Protein AF-S4R4G1-F1 (afdb_monomer_lite)

Foldseek 3Di:
DVLVVLLVVLLVVVLVVLVVLLVLLVLLCVLAVVLLCVLPVDDDQAPVLSVLQSVLSVVLSVVSVVDSCSPVSCVVSVVSNVVSLVSLVVCLVVNVVVLVVQCPDPSRVVSQVSSQVSSCVVCVVVVNNPRRHDNSSSCVSVVVVVCVVVSVVSD

Secondary structure (DSSP, 8-state):
-HHHHHHHHHHHHHHHHHHHHHHHHHHHIIIIIHHHHHHH----SSHHHHHHHHHHHHHHHHHHHH-S-HHHHHHHHHHHHHHHHHHHHHTHHHHHHHHHHHHH-TTTHHHHHHHHHHHHHHHHHTT-----SHHHHHTHHHHHHTHHHHHHHH-

Organism: Petromyzon marinus (NCBI:txid7757)

Sequence (155 aa):
RQQMERRLRVLEELLETERDFLCDLRVFRKRVFVPLQQVRSVTLGLPPKVNSMTKTLTMMMMPLWMVACAGSVFLGVRDEVEGVYKSYCAHHEQGLAEMEMWSHDPHSCDCLQASITALRCFHREMGKRRLVDVPSFLILPVQRVTRYPLLLTEL

InterPro domains:
  IPR000219 Dbl homology domain [PF00621] (10-155)
  IPR000219 Dbl homology domain [PS50010] (6-155)
  IPR035899 Dbl homology (DH) domain superfamily [G3DSA:1.20.900.10] (1-155)
  IPR035899 Dbl homology (DH) domain superfamily [SSF48065] (3-155)
  IPR051492 Dynamin-binding and Rho GEF [PTHR22834] (2-155)

pLDDT: mean 79.11, std 7.76, range [54.84, 87.81]

Structure (mmCIF, N/CA/C/O backbone):
data_AF-S4R4G1-F1
#
_entry.id   AF-S4R4G1-F1
#
loop_
_atom_site.group_PDB
_atom_site.id
_atom_site.type_symbol
_atom_site.label_atom_id
_atom_site.label_alt_id
_atom_site.label_comp_id
_atom_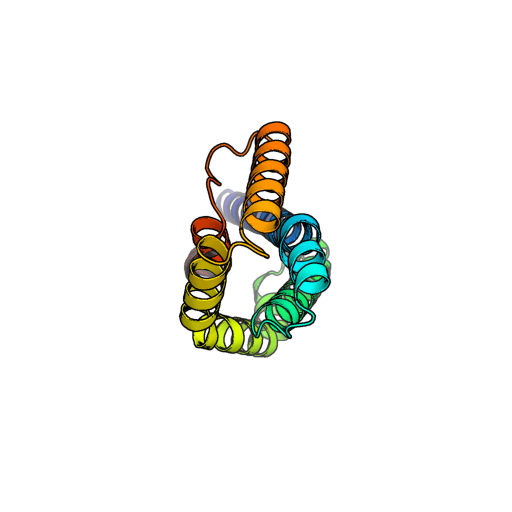site.label_asym_id
_atom_site.label_entity_id
_atom_site.label_seq_id
_atom_site.pdbx_PDB_ins_code
_atom_site.Cartn_x
_atom_site.Cartn_y
_atom_site.Cartn_z
_atom_site.occupancy
_atom_site.B_iso_or_equiv
_atom_site.auth_seq_id
_atom_site.auth_comp_id
_atom_site.auth_asym_id
_atom_site.auth_atom_id
_atom_site.pdbx_PDB_model_num
ATOM 1 N N . ARG A 1 1 ? -11.125 5.323 33.545 1.00 56.28 1 ARG A N 1
ATOM 2 C CA . ARG A 1 1 ? -10.028 6.240 33.139 1.00 56.28 1 ARG A CA 1
ATOM 3 C C . ARG A 1 1 ? -8.983 5.498 32.297 1.00 56.28 1 ARG A C 1
ATOM 5 O O . ARG A 1 1 ? -8.927 5.776 31.110 1.00 56.28 1 ARG A O 1
ATOM 12 N N . GLN A 1 2 ? -8.329 4.445 32.808 1.00 62.09 2 GLN A N 1
ATOM 13 C CA . GLN A 1 2 ? -7.355 3.628 32.043 1.00 62.09 2 GLN A CA 1
ATOM 14 C C . GLN A 1 2 ? -7.874 3.036 30.712 1.00 62.09 2 GLN A C 1
ATOM 16 O O . GLN A 1 2 ? -7.142 2.999 29.729 1.00 62.09 2 GLN A O 1
ATOM 21 N N . GLN A 1 3 ? -9.137 2.598 30.647 1.00 66.75 3 GLN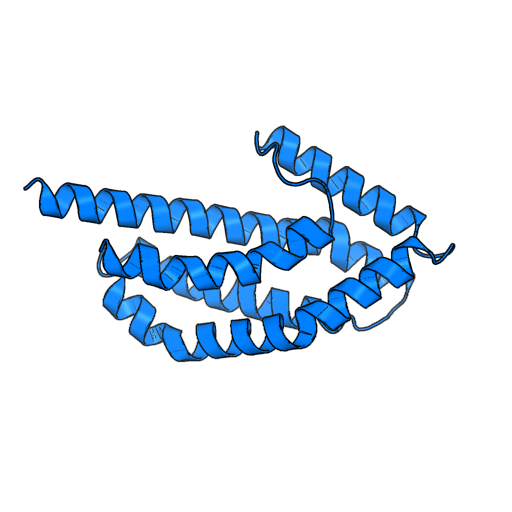 A N 1
ATOM 22 C CA . GLN A 1 3 ? -9.714 2.007 29.428 1.00 66.75 3 GLN A CA 1
ATOM 23 C C . GLN A 1 3 ? -9.919 3.041 28.304 1.00 66.75 3 GLN A C 1
ATOM 25 O O . GLN A 1 3 ? -9.757 2.722 27.134 1.00 66.75 3 GLN A O 1
ATOM 30 N N . MET A 1 4 ? -10.208 4.298 28.654 1.00 68.12 4 MET A N 1
ATOM 31 C CA . MET A 1 4 ? -10.390 5.382 27.682 1.00 68.12 4 MET A CA 1
ATOM 32 C C . MET A 1 4 ? -9.046 5.919 27.174 1.00 68.12 4 MET A C 1
ATOM 34 O O . MET A 1 4 ? -8.911 6.217 25.995 1.00 68.12 4 MET A O 1
ATOM 38 N N . GLU A 1 5 ? -8.026 5.950 28.034 1.00 73.50 5 GLU A N 1
ATOM 39 C CA . GLU A 1 5 ? -6.647 6.281 27.646 1.00 73.50 5 GLU A CA 1
ATOM 40 C C . GLU A 1 5 ? -5.995 5.206 26.766 1.00 73.50 5 GLU A C 1
ATOM 42 O O . GLU A 1 5 ? -5.122 5.524 25.963 1.00 73.50 5 GLU A O 1
ATOM 47 N N . ARG A 1 6 ? -6.377 3.929 26.920 1.00 74.56 6 ARG A N 1
ATOM 48 C CA . ARG A 1 6 ? -5.958 2.863 25.994 1.00 74.56 6 ARG A CA 1
ATOM 49 C C . ARG A 1 6 ? -6.613 3.037 24.627 1.00 74.56 6 ARG A C 1
ATOM 51 O O . ARG A 1 6 ? -5.907 3.028 23.630 1.00 74.56 6 ARG A O 1
ATOM 58 N N . ARG A 1 7 ? -7.924 3.292 24.594 1.00 75.00 7 ARG A N 1
ATOM 59 C CA . ARG A 1 7 ? -8.674 3.569 23.357 1.00 75.00 7 ARG A CA 1
ATOM 60 C C . ARG A 1 7 ? -8.109 4.746 22.569 1.00 75.00 7 ARG A C 1
ATOM 62 O O . ARG A 1 7 ? -7.965 4.646 21.358 1.00 75.00 7 ARG A O 1
ATOM 69 N N . LEU A 1 8 ? -7.762 5.838 23.255 1.00 76.38 8 LEU A N 1
ATOM 70 C CA . LEU A 1 8 ? -7.165 7.006 22.605 1.00 76.38 8 LEU A CA 1
ATOM 71 C C . LEU A 1 8 ? -5.810 6.670 21.970 1.00 76.38 8 LEU A C 1
ATOM 73 O O . LEU A 1 8 ? -5.573 7.041 20.830 1.00 76.38 8 LEU A O 1
ATOM 77 N N . ARG A 1 9 ? -4.964 5.909 22.675 1.00 79.56 9 ARG A N 1
ATOM 78 C CA . ARG A 1 9 ? -3.650 5.486 22.167 1.00 79.56 9 ARG A CA 1
ATOM 79 C C . ARG A 1 9 ? -3.752 4.572 20.949 1.00 79.56 9 ARG A C 1
ATOM 81 O O . ARG A 1 9 ? -3.024 4.775 19.987 1.00 79.56 9 ARG A O 1
ATOM 88 N N . VAL A 1 10 ? -4.674 3.608 20.966 1.00 80.56 10 VAL A N 1
ATOM 89 C CA . VAL A 1 10 ? -4.929 2.731 19.807 1.00 80.56 10 VAL A CA 1
ATOM 90 C C . VAL A 1 10 ? -5.433 3.550 18.614 1.00 80.56 10 VAL A C 1
ATOM 92 O O . VAL A 1 10 ? -5.038 3.303 17.477 1.00 80.56 10 VAL A O 1
ATOM 95 N N . LEU A 1 11 ? -6.274 4.560 18.861 1.00 78.62 11 LEU A N 1
ATOM 96 C CA . LEU A 1 11 ? -6.755 5.462 17.816 1.00 78.62 11 LEU A CA 1
ATOM 97 C C . LEU A 1 11 ? -5.630 6.332 17.233 1.00 78.62 11 LEU A C 1
ATOM 99 O O . LEU A 1 11 ? -5.549 6.481 16.015 1.00 78.62 11 LEU A O 1
ATOM 103 N N . GLU A 1 12 ? -4.766 6.889 18.082 1.00 80.75 12 GLU A N 1
ATOM 104 C CA . GLU A 1 12 ? -3.585 7.656 17.666 1.00 80.75 12 GLU A CA 1
ATOM 105 C C . GLU A 1 12 ? -2.639 6.791 16.826 1.00 80.75 12 GLU A C 1
ATOM 107 O O . GLU A 1 12 ? -2.267 7.189 15.723 1.00 80.75 12 GLU A O 1
ATOM 112 N N . GLU A 1 13 ? -2.341 5.569 17.272 1.00 84.44 13 GLU A N 1
ATOM 113 C CA . GLU A 1 13 ? -1.516 4.619 16.519 1.00 84.44 13 GLU A CA 1
ATOM 114 C C . GLU A 1 13 ? -2.158 4.246 15.172 1.00 84.44 13 GLU A C 1
ATOM 116 O O . GLU A 1 13 ? -1.487 4.194 14.136 1.00 84.44 13 GLU A O 1
ATOM 121 N N . LEU A 1 14 ? -3.476 4.025 15.139 1.00 83.44 14 LEU A N 1
ATOM 122 C CA . LEU A 1 14 ? -4.198 3.771 13.894 1.00 83.44 14 LEU A CA 1
ATOM 123 C C . LEU A 1 14 ? -4.040 4.949 12.920 1.00 83.44 14 LEU A C 1
ATOM 125 O O . LEU A 1 14 ? -3.731 4.722 11.749 1.00 83.44 14 LEU A O 1
ATOM 129 N N . LEU A 1 15 ? -4.225 6.185 13.393 1.00 81.88 15 LEU A N 1
ATOM 130 C CA . LEU A 1 15 ? -4.106 7.399 12.582 1.00 81.88 15 LEU A CA 1
ATOM 131 C C . LEU A 1 15 ? -2.679 7.609 12.067 1.00 81.88 15 LEU A C 1
ATOM 133 O O . LEU A 1 15 ? -2.492 7.882 10.879 1.00 81.88 15 LEU A O 1
ATOM 137 N N . GLU A 1 16 ? -1.675 7.462 12.928 1.00 83.50 16 GLU A N 1
ATOM 138 C CA . GLU A 1 16 ? -0.268 7.593 12.546 1.00 83.50 16 GLU A CA 1
ATOM 139 C C . GLU A 1 16 ? 0.119 6.544 11.505 1.00 83.50 16 GLU A C 1
ATOM 141 O O . GLU A 1 16 ? 0.641 6.881 10.439 1.00 83.50 16 GLU A O 1
ATOM 146 N N . THR A 1 17 ? -0.222 5.279 11.756 1.00 85.31 17 THR A N 1
ATOM 147 C CA . THR A 1 17 ? 0.104 4.188 10.832 1.00 85.31 17 THR A CA 1
ATOM 148 C C . THR A 1 17 ? -0.664 4.282 9.510 1.00 85.31 17 THR A C 1
ATOM 150 O O . THR A 1 17 ? -0.1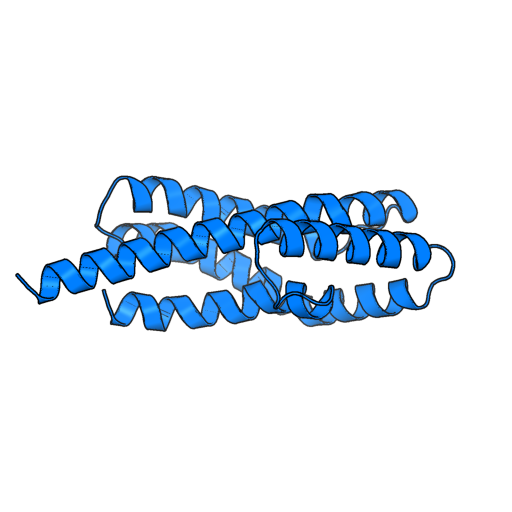46 3.860 8.476 1.00 85.31 17 THR A O 1
ATOM 153 N N . GLU A 1 18 ? -1.875 4.849 9.503 1.00 85.38 18 GLU A N 1
ATOM 154 C CA . GLU A 1 18 ? -2.645 5.100 8.277 1.00 85.38 18 GLU A CA 1
ATOM 155 C C . GLU A 1 18 ? -2.025 6.234 7.456 1.00 85.38 18 GLU A C 1
ATOM 157 O O . GLU A 1 18 ? -1.865 6.118 6.239 1.00 85.38 18 GLU A O 1
ATOM 162 N N . ARG A 1 19 ? -1.597 7.313 8.120 1.00 82.88 19 ARG A N 1
ATOM 163 C CA . ARG A 1 19 ? -0.896 8.425 7.472 1.00 82.88 19 ARG A CA 1
ATOM 164 C C . ARG A 1 19 ? 0.408 7.958 6.836 1.00 82.88 19 ARG A C 1
ATOM 166 O O . ARG A 1 19 ? 0.712 8.348 5.706 1.00 82.88 19 ARG A O 1
ATOM 173 N N . ASP A 1 20 ? 1.153 7.123 7.549 1.00 84.38 20 ASP A N 1
ATOM 174 C CA . ASP A 1 20 ? 2.373 6.511 7.043 1.00 84.38 20 ASP A CA 1
ATOM 175 C C . ASP A 1 20 ? 2.104 5.648 5.814 1.00 84.38 20 ASP A C 1
ATOM 177 O O . ASP A 1 20 ? 2.764 5.825 4.790 1.00 84.38 20 ASP A O 1
ATOM 181 N N . PHE A 1 21 ? 1.092 4.782 5.878 1.00 84.50 21 PHE A N 1
ATOM 182 C CA . PHE A 1 21 ? 0.707 3.929 4.760 1.00 84.50 21 PHE A CA 1
ATOM 183 C C . PHE A 1 21 ? 0.284 4.742 3.524 1.00 84.50 21 PHE A C 1
ATOM 185 O O . PHE A 1 21 ? 0.737 4.475 2.410 1.00 84.50 21 PHE A O 1
ATOM 192 N N . LEU A 1 22 ? -0.519 5.794 3.703 1.00 84.50 22 LEU A N 1
ATOM 193 C CA . LEU A 1 22 ? -0.906 6.702 2.621 1.00 84.50 22 LEU A CA 1
ATOM 194 C C . LEU A 1 22 ? 0.286 7.445 2.011 1.00 84.50 22 LEU A C 1
ATOM 196 O O . LEU A 1 22 ? 0.332 7.650 0.794 1.00 84.50 22 LEU A O 1
ATOM 200 N N . CYS A 1 23 ? 1.235 7.881 2.842 1.00 84.94 23 CYS A N 1
ATOM 201 C CA . CYS A 1 23 ? 2.465 8.511 2.375 1.00 84.94 23 CYS A CA 1
ATOM 202 C C . CYS A 1 23 ? 3.255 7.539 1.492 1.00 84.94 23 CYS A C 1
ATOM 204 O O . CYS A 1 23 ? 3.616 7.881 0.363 1.00 84.94 23 CYS A O 1
ATOM 206 N N . ASP A 1 24 ? 3.415 6.307 1.970 1.00 84.31 24 ASP A N 1
ATOM 207 C CA . ASP A 1 24 ? 4.116 5.235 1.278 1.00 84.31 24 ASP A CA 1
ATOM 208 C C . ASP A 1 24 ? 3.448 4.955 -0.093 1.00 84.31 24 ASP A C 1
ATOM 210 O O . ASP A 1 24 ? 4.130 4.981 -1.123 1.00 84.31 24 ASP A O 1
ATOM 214 N N . LEU A 1 25 ? 2.109 4.828 -0.164 1.00 83.88 25 LEU A N 1
ATOM 215 C CA . LEU A 1 25 ? 1.352 4.657 -1.427 1.00 83.88 25 LEU A CA 1
ATOM 216 C C . LEU A 1 25 ? 1.577 5.803 -2.422 1.00 83.88 25 LEU A C 1
ATOM 218 O O . LEU A 1 25 ? 1.778 5.581 -3.623 1.00 83.88 25 LEU A O 1
ATOM 222 N N . ARG A 1 26 ? 1.564 7.048 -1.937 1.00 84.38 26 ARG A N 1
ATOM 223 C CA . ARG A 1 26 ? 1.759 8.240 -2.778 1.00 84.38 26 ARG A CA 1
ATOM 224 C C . ARG A 1 26 ? 3.171 8.307 -3.345 1.00 84.38 26 ARG A C 1
ATOM 226 O O . ARG A 1 26 ? 3.340 8.655 -4.519 1.00 84.38 26 ARG A O 1
ATOM 233 N N . VAL A 1 27 ? 4.1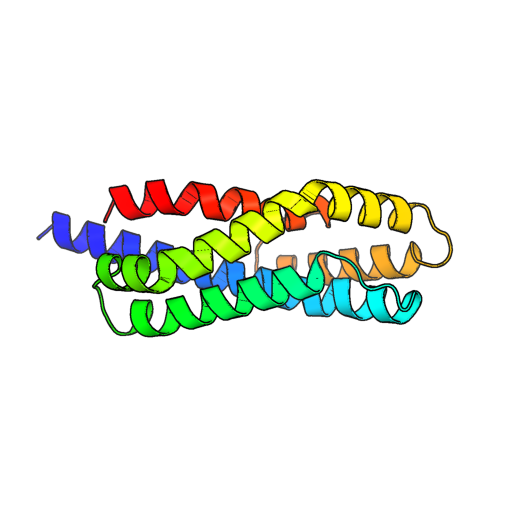71 7.994 -2.526 1.00 84.38 27 VAL A N 1
ATOM 234 C CA . VAL A 1 27 ? 5.583 8.001 -2.921 1.00 84.38 27 VAL A CA 1
ATOM 235 C C . VAL A 1 27 ? 5.840 6.912 -3.942 1.00 84.38 27 VAL A C 1
ATOM 237 O O . VAL A 1 27 ? 6.401 7.206 -4.995 1.00 84.38 27 VAL A O 1
ATOM 240 N N . PHE A 1 28 ? 5.363 5.697 -3.687 1.00 82.81 28 PHE A N 1
ATOM 241 C CA . PHE A 1 28 ? 5.500 4.584 -4.614 1.00 82.81 28 PHE A CA 1
ATOM 242 C C . PHE A 1 28 ? 4.896 4.905 -5.980 1.00 82.81 28 PHE A C 1
ATOM 244 O O . PHE A 1 28 ? 5.549 4.747 -7.010 1.00 82.81 28 PHE A O 1
ATOM 251 N N . ARG A 1 29 ? 3.701 5.502 -6.014 1.00 81.81 29 ARG A N 1
ATOM 252 C CA . ARG A 1 29 ? 3.121 5.975 -7.273 1.00 81.81 29 ARG A CA 1
ATOM 253 C C . ARG A 1 29 ? 4.002 7.001 -7.981 1.00 81.81 29 ARG A C 1
ATOM 255 O O . ARG A 1 29 ? 4.247 6.875 -9.176 1.00 81.81 29 ARG A O 1
ATOM 262 N N . LYS A 1 30 ? 4.459 8.028 -7.262 1.00 84.31 30 LYS A N 1
ATOM 263 C CA . LYS A 1 30 ? 5.227 9.136 -7.849 1.00 84.31 30 LYS A CA 1
ATOM 264 C C . LYS A 1 30 ? 6.617 8.703 -8.324 1.00 84.31 30 LYS A C 1
ATOM 266 O O . LYS A 1 30 ? 7.109 9.247 -9.305 1.00 84.31 30 LYS A O 1
ATOM 271 N N . ARG A 1 31 ? 7.259 7.784 -7.602 1.00 82.44 31 ARG A N 1
ATOM 272 C CA . ARG A 1 31 ? 8.658 7.383 -7.811 1.00 82.44 31 ARG A CA 1
ATOM 273 C C . ARG A 1 31 ? 8.813 6.106 -8.628 1.00 82.44 31 ARG A C 1
ATOM 275 O O . ARG A 1 31 ? 9.883 5.925 -9.182 1.00 82.44 31 ARG A O 1
ATOM 282 N N . VAL A 1 32 ? 7.791 5.250 -8.684 1.00 80.19 32 VAL A N 1
ATOM 283 C CA . VAL A 1 32 ? 7.842 3.948 -9.367 1.00 80.19 32 VAL A CA 1
ATOM 284 C C . VAL A 1 32 ? 6.834 3.898 -10.509 1.00 80.19 32 VAL A C 1
ATOM 286 O O . VAL A 1 32 ? 7.228 3.802 -11.665 1.00 80.19 32 VAL A O 1
ATOM 289 N N . PHE A 1 33 ? 5.536 4.049 -10.233 1.00 78.50 33 PHE A N 1
ATOM 290 C CA . PHE A 1 33 ? 4.526 3.878 -11.286 1.00 78.50 33 PHE A CA 1
ATOM 291 C C . PHE A 1 33 ? 4.564 4.946 -12.381 1.00 78.50 33 PHE A C 1
ATOM 293 O O . PHE A 1 33 ? 4.469 4.600 -13.553 1.00 78.50 33 PHE A O 1
ATOM 300 N N . VAL A 1 34 ? 4.692 6.229 -12.027 1.00 80.94 34 VAL A N 1
ATOM 301 C CA . VAL A 1 34 ? 4.689 7.316 -13.023 1.00 80.94 34 VAL A CA 1
ATOM 302 C C . VAL A 1 34 ? 5.879 7.212 -13.991 1.00 80.94 34 VAL A C 1
ATOM 304 O O . VAL A 1 34 ? 5.634 7.246 -15.196 1.00 80.94 34 VAL A O 1
ATOM 307 N N . PRO A 1 35 ? 7.134 7.033 -13.526 1.00 80.38 35 PRO A N 1
ATOM 308 C CA . PRO A 1 35 ? 8.267 6.821 -14.427 1.00 80.38 35 PRO A CA 1
ATOM 309 C C . PRO A 1 35 ? 8.094 5.592 -15.321 1.00 80.38 35 PRO A C 1
ATOM 311 O O . PRO A 1 35 ? 8.292 5.675 -16.528 1.00 80.38 35 PRO A O 1
ATOM 314 N N . LEU A 1 36 ? 7.646 4.468 -14.756 1.00 76.62 36 LEU A N 1
ATOM 315 C CA . LEU A 1 36 ? 7.486 3.236 -15.527 1.00 76.62 36 LEU A CA 1
ATOM 316 C C . LEU A 1 36 ? 6.361 3.326 -16.570 1.00 76.62 36 LEU A C 1
ATOM 318 O O . LEU A 1 36 ? 6.486 2.782 -17.666 1.00 76.62 36 LEU A O 1
ATOM 322 N N . GLN A 1 37 ? 5.286 4.061 -16.274 1.00 75.56 37 GLN A N 1
ATOM 323 C CA . GLN A 1 37 ? 4.213 4.320 -17.235 1.00 75.56 37 GLN A CA 1
ATOM 324 C C . GLN A 1 37 ? 4.713 5.123 -18.446 1.00 75.56 37 GLN A C 1
ATOM 326 O O . GLN A 1 37 ? 4.278 4.863 -19.567 1.00 75.56 37 GLN A O 1
ATOM 331 N N . GLN A 1 38 ? 5.637 6.069 -18.242 1.00 76.12 38 GLN A N 1
ATOM 332 C CA . GLN A 1 38 ? 6.214 6.880 -19.322 1.00 76.12 38 GLN A CA 1
ATOM 333 C C . GLN A 1 38 ? 7.107 6.067 -20.266 1.00 76.12 38 GLN A C 1
ATOM 335 O O . GLN A 1 38 ? 7.177 6.384 -21.448 1.00 76.12 38 GLN A O 1
ATOM 340 N N . VAL A 1 39 ? 7.763 5.016 -19.765 1.00 74.00 39 VAL A N 1
ATOM 341 C CA . VAL A 1 39 ? 8.670 4.180 -20.569 1.00 74.00 39 VAL A CA 1
ATOM 342 C C . VAL A 1 39 ? 7.915 3.261 -21.533 1.00 74.00 39 VAL A C 1
ATOM 344 O O . VAL A 1 39 ? 8.412 2.990 -22.622 1.00 74.00 39 VAL A O 1
ATOM 347 N N . ARG A 1 40 ? 6.717 2.782 -21.168 1.00 64.06 40 ARG A N 1
ATOM 348 C CA . ARG A 1 40 ? 6.008 1.758 -21.959 1.00 64.06 40 ARG A CA 1
ATOM 349 C C . ARG A 1 40 ? 4.596 2.118 -22.434 1.00 64.06 40 ARG A C 1
ATOM 351 O O . ARG A 1 40 ? 4.033 1.338 -23.190 1.00 64.06 40 ARG A O 1
ATOM 358 N N . SER A 1 41 ? 3.995 3.244 -22.030 1.00 56.59 41 SER A N 1
ATOM 359 C CA . SER A 1 41 ? 2.571 3.557 -22.307 1.00 56.59 41 SER A CA 1
ATOM 360 C C . SER A 1 41 ? 1.615 2.384 -22.007 1.00 56.59 41 SER A C 1
ATOM 362 O O . SER A 1 41 ? 0.551 2.261 -22.609 1.00 56.59 41 SER A O 1
ATOM 364 N N . VAL A 1 42 ? 1.977 1.500 -21.071 1.00 55.16 42 VAL A N 1
ATOM 365 C CA . VAL A 1 42 ? 1.145 0.361 -20.669 1.00 55.16 42 VAL A CA 1
ATOM 366 C C . VAL A 1 42 ? 0.277 0.787 -19.492 1.00 55.16 42 VAL A C 1
ATOM 368 O O . VAL A 1 42 ? 0.767 1.281 -18.473 1.00 55.16 42 VAL A O 1
ATOM 371 N N . THR A 1 43 ? -1.029 0.566 -19.615 1.00 54.84 43 THR A N 1
ATOM 372 C CA . THR A 1 43 ? -1.967 0.594 -18.493 1.00 54.84 43 THR A CA 1
ATOM 373 C C . THR A 1 43 ? -1.688 -0.595 -17.584 1.00 54.84 43 THR A C 1
ATOM 375 O O . THR A 1 43 ? -2.283 -1.657 -17.739 1.00 54.84 43 THR A O 1
ATOM 378 N N . LEU A 1 44 ? -0.776 -0.422 -16.631 1.00 60.12 44 LEU A N 1
ATOM 379 C CA . LEU A 1 44 ? -0.661 -1.328 -15.493 1.00 60.12 44 LEU A CA 1
ATOM 380 C C . LEU A 1 44 ? -2.040 -1.449 -14.814 1.00 60.12 44 LEU A C 1
ATOM 382 O O . LEU A 1 44 ? -2.698 -0.438 -14.537 1.00 60.12 44 LEU A O 1
ATOM 386 N N . GLY A 1 45 ? -2.471 -2.670 -14.496 1.00 61.56 45 GLY A N 1
ATOM 387 C CA . GLY A 1 45 ? -3.774 -2.910 -13.861 1.00 61.56 45 GLY A CA 1
ATOM 388 C C . GLY A 1 45 ? -3.872 -2.408 -12.410 1.00 61.56 45 GLY A C 1
ATOM 389 O O . GLY A 1 45 ? -4.980 -2.240 -11.890 1.00 61.56 45 GLY A O 1
ATOM 390 N N . LEU A 1 46 ? -2.728 -2.167 -11.757 1.00 66.56 46 LEU A N 1
ATOM 391 C CA . LEU A 1 46 ? -2.594 -1.745 -10.356 1.00 66.56 46 LEU A CA 1
ATOM 392 C C . LEU A 1 46 ? -2.658 -0.222 -10.081 1.00 66.56 46 LEU A C 1
ATOM 394 O O . LEU A 1 46 ? -3.333 0.151 -9.122 1.00 66.56 46 LEU A O 1
ATOM 398 N N . PRO A 1 47 ? -2.006 0.694 -10.829 1.00 64.81 47 PRO A N 1
ATOM 399 C CA . PRO A 1 47 ? -1.994 2.124 -10.508 1.00 64.81 47 PRO A CA 1
ATOM 400 C C . PRO A 1 47 ? -3.375 2.787 -10.403 1.00 64.81 47 PRO A C 1
ATOM 402 O O . PRO A 1 47 ? -3.571 3.558 -9.459 1.00 64.81 47 PRO A O 1
ATOM 405 N N . PRO A 1 48 ? -4.368 2.491 -11.268 1.00 63.94 48 PRO A N 1
ATOM 406 C CA . PRO A 1 48 ? -5.730 2.995 -11.080 1.00 63.94 48 PRO A CA 1
ATOM 407 C C . PRO A 1 48 ? -6.348 2.539 -9.748 1.00 63.94 48 PRO A C 1
ATOM 409 O O . PRO A 1 48 ? -7.019 3.318 -9.072 1.00 63.94 48 PRO A O 1
ATOM 412 N N . LYS A 1 49 ? -6.055 1.304 -9.320 1.00 74.81 49 LYS A N 1
ATOM 413 C CA . LYS A 1 49 ? -6.557 0.723 -8.065 1.00 74.81 49 LYS A CA 1
ATOM 414 C C . LYS A 1 49 ? -5.849 1.305 -6.844 1.00 74.81 49 LYS A C 1
ATOM 416 O O . LYS A 1 49 ? -6.510 1.638 -5.867 1.00 74.81 49 LYS A O 1
ATOM 421 N N . VAL A 1 50 ? -4.536 1.534 -6.922 1.00 72.38 50 VAL A N 1
ATOM 422 C CA . VAL A 1 50 ? -3.765 2.239 -5.880 1.00 72.38 50 VAL A CA 1
ATOM 423 C C . VAL A 1 50 ? -4.242 3.684 -5.724 1.00 72.38 50 VAL A C 1
ATOM 425 O O . VAL A 1 50 ? -4.332 4.183 -4.603 1.00 72.38 50 VAL A O 1
ATOM 428 N N . ASN A 1 51 ? -4.613 4.354 -6.820 1.00 73.94 51 ASN A N 1
ATOM 429 C CA . ASN A 1 51 ? -5.219 5.686 -6.768 1.00 73.94 51 ASN A CA 1
ATOM 430 C C . ASN A 1 51 ? -6.578 5.672 -6.070 1.00 73.94 51 ASN A C 1
ATOM 432 O O . ASN A 1 51 ? -6.810 6.506 -5.193 1.00 73.94 51 ASN A O 1
ATOM 436 N N . SER A 1 52 ? -7.447 4.721 -6.427 1.00 79.00 52 SER A N 1
ATOM 437 C CA . SER A 1 52 ? -8.735 4.543 -5.752 1.00 79.00 52 SER A CA 1
ATOM 438 C C . SER A 1 52 ? -8.534 4.280 -4.259 1.00 79.00 52 SER A C 1
ATOM 440 O O . SER A 1 52 ? -9.174 4.925 -3.438 1.00 79.00 52 SER A O 1
ATOM 442 N N . MET A 1 53 ? -7.570 3.427 -3.902 1.00 79.75 53 MET A N 1
ATOM 443 C CA . MET A 1 53 ? -7.255 3.076 -2.512 1.00 79.75 53 MET A CA 1
ATOM 444 C C . MET A 1 53 ? -6.772 4.279 -1.726 1.00 79.75 53 MET A C 1
ATOM 446 O O . MET A 1 53 ? -7.323 4.604 -0.681 1.00 79.75 53 MET A O 1
ATOM 450 N N . THR A 1 54 ? -5.791 4.995 -2.272 1.00 80.06 54 THR A N 1
ATOM 451 C CA . THR A 1 54 ? -5.256 6.210 -1.656 1.00 80.06 54 THR A CA 1
ATOM 452 C C . THR A 1 54 ? -6.368 7.237 -1.436 1.00 80.06 54 THR A C 1
ATOM 454 O O . THR A 1 54 ? -6.386 7.902 -0.401 1.00 80.06 54 THR A O 1
ATOM 457 N N . LYS A 1 55 ? -7.304 7.373 -2.386 1.00 82.44 55 LYS A N 1
ATOM 458 C CA . LYS A 1 55 ? -8.431 8.307 -2.290 1.00 82.44 55 LYS A CA 1
ATOM 459 C C . LYS A 1 55 ? -9.414 7.897 -1.192 1.00 82.44 55 LYS A C 1
ATOM 461 O O . LYS A 1 55 ? -9.673 8.717 -0.316 1.00 82.44 55 LYS A O 1
ATOM 466 N N . THR A 1 56 ? -9.900 6.657 -1.209 1.00 81.12 56 THR A N 1
ATOM 467 C CA . THR A 1 56 ? -10.845 6.127 -0.211 1.00 81.12 56 THR A CA 1
ATOM 468 C C . THR A 1 56 ? -10.264 6.203 1.202 1.00 81.12 56 THR A C 1
ATOM 470 O O . THR A 1 56 ? -10.899 6.736 2.107 1.00 81.12 56 THR A O 1
ATOM 473 N N . LEU A 1 57 ? -9.007 5.793 1.386 1.00 81.75 57 LEU A N 1
ATOM 474 C CA . LEU A 1 57 ? -8.329 5.868 2.683 1.00 81.75 57 LEU A CA 1
ATOM 475 C C . LEU A 1 57 ? -8.099 7.317 3.144 1.00 81.75 57 LEU A C 1
ATOM 477 O O . LEU A 1 57 ? -8.284 7.633 4.316 1.00 81.75 57 LEU A O 1
ATOM 481 N N . THR A 1 58 ? -7.779 8.243 2.230 1.00 81.81 58 THR A N 1
ATOM 482 C CA . THR A 1 58 ? -7.679 9.677 2.575 1.00 81.81 58 THR A CA 1
ATOM 483 C C . THR A 1 58 ? -9.039 10.248 3.001 1.00 81.81 58 THR A C 1
ATOM 485 O O . THR A 1 58 ? -9.102 11.039 3.941 1.00 81.81 58 THR A O 1
ATOM 488 N N . MET A 1 59 ? -10.129 9.852 2.332 1.00 80.38 59 MET A N 1
ATOM 489 C CA . MET A 1 59 ? -11.492 10.266 2.688 1.00 80.38 59 MET A CA 1
ATOM 490 C C . MET A 1 59 ? -11.913 9.737 4.057 1.00 80.38 59 MET A C 1
ATOM 492 O O . MET A 1 59 ? -12.566 10.462 4.798 1.00 80.38 59 MET A O 1
ATOM 496 N N . MET A 1 60 ? -11.483 8.528 4.418 1.00 79.19 60 MET A N 1
ATOM 497 C CA . MET A 1 60 ? -11.685 7.954 5.746 1.00 79.19 60 MET A CA 1
ATOM 498 C C . MET A 1 60 ? -10.889 8.689 6.836 1.00 79.19 60 MET A C 1
ATOM 500 O O . MET A 1 60 ? -11.412 8.892 7.929 1.00 79.19 60 MET A O 1
ATOM 504 N N . MET A 1 61 ? -9.652 9.126 6.562 1.00 77.00 61 MET A N 1
ATOM 505 C CA . MET A 1 61 ? -8.802 9.782 7.570 1.00 77.00 61 MET A CA 1
ATOM 506 C C . MET A 1 61 ? -9.367 11.107 8.102 1.00 77.00 61 MET A C 1
ATOM 508 O O . MET A 1 61 ? -9.239 11.385 9.291 1.00 77.00 61 MET A O 1
ATOM 512 N N . MET A 1 62 ? -9.991 11.925 7.248 1.00 74.50 62 MET A N 1
ATOM 513 C CA . MET A 1 62 ? -10.535 13.236 7.639 1.00 74.50 62 MET A CA 1
ATOM 514 C C . MET A 1 62 ? -11.570 13.155 8.784 1.00 74.50 62 MET A C 1
ATOM 516 O O . MET A 1 62 ? -11.381 13.819 9.804 1.00 74.50 62 MET A O 1
ATOM 520 N N . PRO A 1 63 ? -12.643 12.349 8.684 1.00 73.31 63 PRO A N 1
ATOM 521 C CA . PRO A 1 63 ? -13.596 12.176 9.776 1.00 73.31 63 PRO A CA 1
ATOM 522 C C . PRO A 1 63 ? -13.009 11.408 10.967 1.00 73.31 63 PRO A C 1
ATOM 524 O O . PRO A 1 63 ? -13.383 11.710 12.096 1.00 73.31 63 PRO A O 1
ATOM 527 N N . LEU A 1 64 ? -12.061 10.483 10.757 1.00 74.19 64 LEU A N 1
ATOM 528 C CA . LEU A 1 64 ? -11.380 9.768 11.850 1.00 74.19 64 LEU A CA 1
ATOM 529 C C . LEU A 1 64 ? -10.522 10.704 12.724 1.00 74.19 64 LEU A C 1
ATOM 531 O O . LEU A 1 64 ? -10.384 10.477 13.921 1.00 74.19 64 LEU A O 1
ATOM 535 N N . TRP A 1 65 ? -9.960 11.760 12.125 1.00 68.75 65 TRP A N 1
ATOM 536 C CA . TRP A 1 65 ? -9.214 12.812 12.823 1.00 68.75 65 TRP A CA 1
ATOM 537 C C . TRP A 1 65 ? -10.132 13.769 13.598 1.00 68.75 65 TRP A C 1
ATOM 539 O O . TRP A 1 65 ? -9.786 14.238 14.678 1.00 68.75 65 TRP A O 1
ATOM 549 N N . MET A 1 66 ? -11.307 14.073 13.039 1.00 66.62 66 MET A N 1
ATOM 550 C CA . MET A 1 66 ? -12.256 15.038 13.611 1.00 66.62 66 MET A CA 1
ATOM 551 C C . MET A 1 66 ? -13.133 14.442 14.711 1.00 66.62 66 MET A C 1
ATOM 553 O O . MET A 1 66 ? -13.548 15.147 15.630 1.00 66.62 66 MET A O 1
ATOM 557 N N . VAL A 1 67 ? -13.454 13.156 14.600 1.00 62.16 67 VAL A N 1
ATOM 558 C CA . VAL A 1 67 ? -14.386 12.472 15.486 1.00 62.16 67 VAL A CA 1
ATOM 559 C C . VAL A 1 67 ? -13.642 11.297 16.102 1.00 62.16 67 VAL A C 1
ATOM 561 O O . VAL A 1 67 ? -13.295 10.350 15.404 1.00 62.16 67 VAL A O 1
ATOM 564 N N . ALA A 1 68 ? -13.458 11.300 17.425 1.00 62.66 68 ALA A N 1
ATOM 565 C CA . ALA A 1 68 ? -12.872 10.179 18.175 1.00 62.66 68 ALA A CA 1
ATOM 566 C C . ALA A 1 68 ? -13.765 8.909 18.183 1.00 62.66 68 ALA A C 1
ATOM 568 O O . ALA A 1 68 ? -13.703 8.088 19.095 1.00 62.66 68 ALA A O 1
ATOM 569 N N . CYS A 1 69 ? -14.643 8.757 17.188 1.00 69.62 69 CYS A N 1
ATOM 570 C CA . CYS A 1 69 ? -15.608 7.683 17.033 1.00 69.62 69 CYS A CA 1
ATOM 571 C C . CYS A 1 69 ? -15.266 6.879 15.771 1.00 69.62 69 CYS A C 1
ATOM 573 O O . CYS A 1 69 ? -15.952 6.955 14.751 1.00 69.62 69 CYS A O 1
ATOM 575 N N . ALA A 1 70 ? -14.172 6.116 15.846 1.00 71.75 70 ALA A N 1
ATOM 576 C CA . ALA A 1 70 ? -13.675 5.307 14.735 1.00 71.75 70 ALA A CA 1
ATOM 577 C C . ALA A 1 70 ? -14.750 4.364 14.171 1.00 71.75 70 ALA A C 1
ATOM 579 O O . ALA A 1 70 ? -14.912 4.290 12.957 1.00 71.75 70 ALA A O 1
ATOM 580 N N . GLY A 1 71 ? -15.538 3.708 15.032 1.00 74.56 71 GLY A N 1
ATOM 581 C CA . GLY A 1 71 ? -16.555 2.737 14.609 1.00 74.56 71 GLY A CA 1
ATOM 582 C C . GLY A 1 71 ? -17.553 3.290 13.584 1.00 74.56 71 GLY A C 1
ATOM 583 O O . GLY A 1 71 ? -17.778 2.669 12.550 1.00 74.56 71 GLY A O 1
ATOM 584 N N . SER A 1 72 ? -18.090 4.489 13.817 1.00 77.88 72 SER A N 1
ATOM 585 C CA . SER A 1 72 ? -19.055 5.133 12.912 1.00 77.88 72 SER A CA 1
ATOM 586 C C . SER A 1 72 ? -18.444 5.466 11.552 1.00 77.88 72 SER A C 1
ATOM 588 O O . SER A 1 72 ? -19.091 5.303 10.520 1.00 77.88 72 SER A O 1
ATOM 590 N N . VAL A 1 73 ? -17.181 5.902 11.544 1.00 81.56 73 VAL A N 1
ATOM 591 C CA . VAL A 1 73 ? -16.462 6.215 10.306 1.00 81.56 73 VAL A CA 1
ATOM 592 C C . VAL A 1 73 ? -16.189 4.942 9.513 1.00 81.56 73 VAL A C 1
ATOM 594 O O . VAL A 1 73 ? -16.498 4.902 8.326 1.00 81.56 73 VAL A O 1
ATOM 597 N N . PHE A 1 74 ? -15.681 3.889 10.163 1.00 80.62 74 PHE A N 1
ATOM 598 C CA . PHE A 1 74 ? -15.428 2.598 9.519 1.00 80.62 74 PHE A CA 1
ATOM 599 C C . PHE A 1 74 ? -16.700 1.977 8.945 1.00 80.62 74 PHE A C 1
ATOM 601 O O . PHE A 1 74 ? -16.656 1.448 7.841 1.00 80.62 74 PHE A O 1
ATOM 608 N N . LEU A 1 75 ? -17.833 2.070 9.650 1.00 82.94 75 LEU A N 1
ATOM 609 C CA . LEU A 1 75 ? -19.121 1.607 9.131 1.00 82.94 75 LEU A CA 1
ATOM 610 C C . LEU A 1 75 ? -19.549 2.387 7.882 1.00 82.94 75 LEU A C 1
ATOM 612 O O . LEU A 1 75 ? -20.037 1.778 6.935 1.00 82.94 75 LEU A O 1
ATOM 616 N N . GLY A 1 76 ? -19.331 3.705 7.858 1.00 82.62 76 GLY A N 1
ATOM 617 C CA . GLY A 1 76 ? -19.686 4.559 6.722 1.00 82.62 76 GLY A CA 1
ATOM 618 C C . GLY A 1 76 ? -18.829 4.338 5.473 1.00 82.62 76 GLY A C 1
ATOM 619 O O . GLY A 1 76 ? -19.332 4.490 4.365 1.00 82.62 76 GLY A O 1
ATOM 620 N N . VAL A 1 77 ? -17.555 3.958 5.630 1.00 81.50 77 VAL A N 1
ATOM 621 C CA . VAL A 1 77 ? -16.632 3.724 4.498 1.00 81.50 77 VAL A CA 1
ATOM 622 C C . VAL A 1 77 ? -16.413 2.244 4.179 1.00 81.50 77 VAL A C 1
ATOM 624 O O . VAL A 1 77 ? -15.637 1.924 3.278 1.00 81.50 77 VAL A O 1
ATOM 627 N N . ARG A 1 78 ? -17.065 1.334 4.915 1.00 83.25 78 ARG A N 1
ATOM 628 C CA . ARG A 1 78 ? -16.822 -0.114 4.858 1.00 83.25 78 ARG A CA 1
ATOM 629 C C . ARG A 1 78 ? -16.861 -0.648 3.432 1.00 83.25 78 ARG A C 1
ATOM 631 O O . ARG A 1 78 ? -15.900 -1.279 3.003 1.00 83.25 78 ARG A O 1
ATOM 638 N N . ASP A 1 79 ? -17.951 -0.390 2.717 1.00 84.81 79 ASP A N 1
ATOM 639 C CA . ASP A 1 79 ? -18.180 -0.967 1.392 1.00 84.81 79 ASP A CA 1
ATOM 640 C C . ASP A 1 79 ? -17.178 -0.425 0.359 1.00 84.81 79 ASP A C 1
ATOM 642 O O . ASP A 1 79 ? -16.697 -1.169 -0.498 1.00 84.81 79 ASP A O 1
ATOM 646 N N . GLU A 1 80 ? -16.791 0.851 0.475 1.00 85.69 80 GLU A N 1
ATOM 647 C CA . GLU A 1 80 ? -15.765 1.452 -0.383 1.00 85.69 80 GLU A CA 1
ATOM 648 C C . GLU A 1 80 ? -14.384 0.847 -0.117 1.00 85.69 80 GLU A C 1
ATOM 650 O O . GLU A 1 80 ? -13.683 0.452 -1.052 1.00 85.69 80 GLU A O 1
ATOM 655 N N . VAL A 1 81 ? -13.992 0.748 1.158 1.00 83.81 81 VAL A N 1
ATOM 656 C CA . VAL A 1 81 ? -12.718 0.149 1.572 1.00 83.81 81 VAL A CA 1
ATOM 657 C C . VAL A 1 81 ? -12.667 -1.311 1.121 1.00 83.81 81 VAL A C 1
ATOM 659 O O . VAL A 1 81 ? -11.716 -1.720 0.453 1.00 83.81 81 VAL A O 1
ATOM 662 N N . GLU A 1 82 ? -13.715 -2.085 1.400 1.00 86.31 82 GLU A N 1
ATOM 663 C CA . GLU A 1 82 ? -13.832 -3.485 0.996 1.00 86.31 82 GLU A CA 1
ATOM 664 C C . GLU A 1 82 ? -13.730 -3.646 -0.527 1.00 86.31 82 GLU A C 1
ATOM 666 O O . GLU A 1 82 ? -12.954 -4.475 -1.007 1.00 86.31 82 GLU A O 1
ATOM 671 N N . GLY A 1 83 ? -14.452 -2.829 -1.299 1.00 86.62 83 GLY A N 1
ATOM 672 C CA . GLY A 1 83 ? -14.423 -2.872 -2.760 1.00 86.62 83 GLY A CA 1
ATOM 673 C C . GLY A 1 83 ? -13.033 -2.594 -3.332 1.00 86.62 83 GLY A C 1
ATOM 674 O O . GLY A 1 83 ? -12.558 -3.316 -4.217 1.00 86.62 83 GLY A O 1
ATOM 675 N N . VAL A 1 84 ? -12.338 -1.587 -2.799 1.00 86.62 84 VAL A N 1
ATOM 676 C CA . VAL A 1 84 ? -11.008 -1.224 -3.288 1.00 86.62 84 VAL A CA 1
ATOM 677 C C . VAL A 1 84 ? -9.950 -2.258 -2.903 1.00 86.62 84 VAL A C 1
ATOM 679 O O . VAL A 1 84 ? -9.129 -2.622 -3.750 1.00 86.62 84 VAL A O 1
ATOM 682 N N . TYR A 1 85 ? -9.979 -2.783 -1.676 1.00 86.50 85 TYR A N 1
ATOM 683 C CA . TYR A 1 85 ? -9.054 -3.843 -1.269 1.00 86.50 85 TYR A CA 1
ATOM 684 C C . TYR A 1 85 ? -9.319 -5.153 -2.014 1.00 86.50 85 TYR A C 1
ATOM 686 O O . TYR A 1 85 ? -8.362 -5.760 -2.486 1.00 86.50 85 TYR A O 1
ATOM 694 N N . LYS A 1 86 ? -10.581 -5.558 -2.223 1.00 86.69 86 LYS A N 1
ATOM 695 C CA . LYS A 1 86 ? -10.913 -6.729 -3.060 1.00 86.69 86 LYS A CA 1
ATOM 696 C C . LYS A 1 86 ? -10.356 -6.582 -4.470 1.00 86.69 86 LYS A C 1
ATOM 698 O O . LYS A 1 86 ? -9.697 -7.489 -4.971 1.00 86.69 86 LYS A O 1
ATOM 703 N N . SER A 1 87 ? -10.579 -5.423 -5.087 1.00 84.88 87 SER A N 1
ATOM 704 C CA . SER A 1 87 ? -10.072 -5.130 -6.428 1.00 84.88 87 SER A CA 1
ATOM 705 C C . SER A 1 87 ? -8.543 -5.162 -6.478 1.00 84.88 87 SER A C 1
ATOM 707 O O . SER A 1 87 ? -7.973 -5.732 -7.408 1.00 84.88 87 SER A O 1
ATOM 709 N N . TYR A 1 88 ? -7.867 -4.598 -5.473 1.00 86.50 88 TYR A N 1
ATOM 710 C CA . TYR A 1 88 ? -6.409 -4.630 -5.380 1.00 86.50 88 TYR A CA 1
ATOM 711 C C . TYR A 1 88 ? -5.875 -6.057 -5.221 1.00 86.50 88 TYR A C 1
ATOM 713 O O . TYR A 1 88 ? -5.053 -6.489 -6.026 1.00 86.50 88 TYR A O 1
ATOM 721 N N . CYS A 1 89 ? -6.372 -6.800 -4.229 1.00 86.38 89 CYS A N 1
ATOM 722 C CA . CYS A 1 89 ? -5.927 -8.159 -3.930 1.00 86.38 89 CYS A CA 1
ATOM 723 C C . CYS A 1 89 ? -6.148 -9.106 -5.114 1.00 86.38 89 CYS A C 1
ATOM 725 O O . CYS A 1 89 ? -5.258 -9.887 -5.432 1.00 86.38 89 CYS A O 1
ATOM 727 N N . ALA A 1 90 ? -7.273 -8.979 -5.827 1.00 85.75 90 ALA A N 1
ATOM 728 C CA . ALA A 1 90 ? -7.564 -9.788 -7.013 1.00 85.75 90 ALA A CA 1
ATOM 729 C C . ALA A 1 90 ? -6.545 -9.610 -8.156 1.00 85.75 90 ALA A C 1
ATOM 731 O O . ALA A 1 90 ? -6.445 -10.470 -9.021 1.00 85.75 90 ALA A O 1
ATOM 732 N N . HIS A 1 91 ? -5.793 -8.506 -8.173 1.00 84.25 91 HIS A N 1
ATOM 733 C CA . HIS A 1 91 ? -4.791 -8.213 -9.204 1.00 84.25 91 HIS A CA 1
ATOM 734 C C . HIS A 1 91 ? -3.371 -8.120 -8.638 1.00 84.25 91 HIS A C 1
ATOM 736 O O . HIS A 1 91 ? -2.459 -7.668 -9.332 1.00 84.25 91 HIS A O 1
ATOM 742 N N . HIS A 1 92 ? -3.177 -8.511 -7.376 1.00 85.38 92 HIS A N 1
ATOM 743 C CA . HIS A 1 92 ? -1.884 -8.428 -6.712 1.00 85.38 92 HIS A CA 1
ATOM 744 C C . HIS A 1 92 ? -0.849 -9.323 -7.407 1.00 85.38 92 HIS A C 1
ATOM 746 O O . HIS A 1 92 ? 0.230 -8.845 -7.752 1.00 85.38 92 HIS A O 1
ATOM 752 N N . GLU A 1 93 ? -1.209 -10.577 -7.699 1.00 84.12 93 GLU A N 1
ATOM 753 C CA . GLU A 1 93 ? -0.334 -11.526 -8.403 1.00 84.12 93 GLU A CA 1
ATOM 754 C C . GLU A 1 93 ? 0.003 -11.060 -9.822 1.00 84.12 93 GLU A C 1
ATOM 756 O O . GLU A 1 93 ? 1.168 -11.072 -10.213 1.00 84.12 93 GLU A O 1
ATOM 761 N N . GLN A 1 94 ? -0.991 -10.562 -10.568 1.00 84.56 94 GLN A N 1
ATOM 762 C CA . GLN A 1 94 ? -0.766 -9.991 -11.898 1.00 84.56 94 GLN A CA 1
ATOM 763 C C . GLN A 1 94 ? 0.240 -8.835 -11.839 1.00 84.56 94 GLN A C 1
ATOM 765 O O . GLN A 1 94 ? 1.158 -8.760 -12.649 1.00 84.56 94 GLN A O 1
ATOM 770 N N . GLY A 1 95 ? 0.092 -7.939 -10.866 1.00 82.25 95 GLY A N 1
ATOM 771 C CA . GLY A 1 95 ? 1.002 -6.816 -10.709 1.00 82.25 95 GLY A CA 1
ATOM 772 C C . GLY A 1 95 ? 2.418 -7.202 -10.285 1.00 82.25 95 GLY A C 1
ATOM 773 O O . GLY A 1 95 ? 3.369 -6.531 -10.681 1.00 82.25 95 GLY A O 1
ATOM 774 N N . LEU A 1 96 ? 2.575 -8.281 -9.513 1.00 84.31 96 LEU A N 1
ATOM 775 C CA . LEU A 1 96 ? 3.888 -8.858 -9.218 1.00 84.31 96 LEU A CA 1
ATOM 776 C C . LEU A 1 96 ? 4.535 -9.425 -10.486 1.00 84.31 96 LEU A C 1
ATOM 778 O O . LEU A 1 96 ? 5.680 -9.083 -10.773 1.00 84.31 96 LEU A O 1
ATOM 782 N N . ALA A 1 97 ? 3.790 -10.203 -11.275 1.00 85.31 97 ALA A N 1
ATOM 783 C CA . ALA A 1 97 ? 4.275 -10.752 -12.539 1.00 85.31 97 ALA A CA 1
ATOM 784 C C . ALA A 1 97 ? 4.660 -9.646 -13.541 1.00 85.31 97 ALA A C 1
ATOM 786 O O . ALA A 1 97 ? 5.692 -9.733 -14.201 1.00 85.31 97 ALA A O 1
ATOM 787 N N . GLU A 1 98 ? 3.876 -8.564 -13.623 1.00 82.69 98 GLU A N 1
ATOM 788 C CA . GLU A 1 98 ? 4.205 -7.386 -14.439 1.00 82.69 98 GLU A CA 1
ATOM 789 C C . GLU A 1 98 ? 5.537 -6.747 -14.015 1.00 82.69 98 GLU A C 1
ATOM 791 O O . GLU A 1 98 ? 6.363 -6.428 -14.871 1.00 82.69 98 GLU A O 1
ATOM 796 N N . MET A 1 99 ? 5.785 -6.611 -12.709 1.00 80.31 99 MET A N 1
ATOM 797 C CA . MET A 1 99 ? 7.051 -6.073 -12.194 1.00 80.31 99 MET A CA 1
ATOM 798 C C . MET A 1 99 ? 8.234 -7.003 -12.459 1.00 80.31 99 MET A C 1
ATOM 800 O O . MET A 1 99 ? 9.317 -6.530 -12.804 1.00 80.31 99 MET A O 1
ATOM 804 N N . GLU A 1 100 ? 8.033 -8.312 -12.327 1.00 85.06 100 GLU A N 1
ATOM 805 C CA . GLU A 1 100 ? 9.055 -9.310 -12.634 1.00 85.06 100 GLU A CA 1
ATOM 806 C C . GLU A 1 100 ? 9.428 -9.272 -14.120 1.00 85.06 100 GLU A C 1
ATOM 808 O O . GLU A 1 100 ? 10.608 -9.145 -14.453 1.00 85.06 100 GLU A O 1
ATOM 813 N N . MET A 1 101 ? 8.440 -9.233 -15.020 1.00 84.00 101 MET A N 1
ATOM 814 C CA . MET A 1 101 ? 8.682 -9.050 -16.456 1.00 84.00 101 MET A CA 1
ATOM 815 C C . MET A 1 101 ? 9.493 -7.782 -16.744 1.00 84.00 101 MET A C 1
ATOM 817 O O . MET A 1 101 ? 10.416 -7.803 -17.556 1.00 84.00 101 MET A O 1
ATOM 821 N N . TRP A 1 102 ? 9.182 -6.673 -16.071 1.00 79.75 102 TRP A N 1
ATOM 822 C CA . TRP A 1 102 ? 9.885 -5.402 -16.271 1.00 79.75 102 TRP A CA 1
ATOM 823 C C . TRP A 1 102 ? 11.313 -5.399 -15.733 1.00 79.75 102 TRP A C 1
ATOM 825 O O . TRP A 1 102 ? 12.153 -4.656 -16.242 1.00 79.75 102 TRP A O 1
ATOM 835 N N . SER A 1 103 ? 11.594 -6.227 -14.727 1.00 83.81 103 SER A N 1
ATOM 836 C CA . SER A 1 103 ? 12.945 -6.412 -14.198 1.00 83.81 103 SER A CA 1
ATOM 837 C C . SER A 1 103 ? 13.866 -7.154 -15.171 1.00 83.81 103 SER A C 1
ATOM 839 O O . SER A 1 103 ? 15.079 -6.962 -15.125 1.00 83.81 103 SER A O 1
ATOM 841 N N . HIS A 1 104 ? 13.292 -7.939 -16.086 1.00 85.06 104 HIS A N 1
ATOM 842 C CA . HIS A 1 104 ? 14.023 -8.677 -17.115 1.00 85.06 104 HIS A CA 1
ATOM 843 C C . HIS A 1 104 ? 14.002 -8.002 -18.495 1.00 85.06 104 HIS A C 1
ATOM 845 O O . HIS A 1 104 ? 14.773 -8.394 -19.368 1.00 85.06 104 HIS A O 1
ATOM 851 N N . ASP A 1 105 ? 13.159 -6.987 -18.706 1.00 83.06 105 ASP A N 1
ATOM 852 C CA . ASP A 1 105 ? 13.089 -6.245 -19.967 1.00 83.06 105 ASP A CA 1
ATOM 853 C C . ASP A 1 105 ? 14.200 -5.179 -20.065 1.00 83.06 105 ASP A C 1
ATOM 855 O O . ASP A 1 105 ? 14.211 -4.243 -19.258 1.00 83.06 105 ASP A O 1
ATOM 859 N N . PRO A 1 106 ? 15.089 -5.238 -21.075 1.00 82.12 106 PRO A N 1
ATOM 860 C CA . PRO A 1 106 ? 16.176 -4.271 -21.248 1.00 82.12 106 PRO A CA 1
ATOM 861 C C . PRO A 1 106 ? 15.711 -2.815 -21.380 1.00 82.12 106 PRO A C 1
ATOM 863 O O . PRO A 1 106 ? 16.460 -1.902 -21.048 1.00 82.12 106 PRO A O 1
ATOM 866 N N . HIS A 1 107 ? 14.480 -2.578 -21.846 1.00 80.06 107 HIS A N 1
ATOM 867 C CA . HIS A 1 107 ? 13.947 -1.225 -22.018 1.00 80.06 107 HIS A CA 1
ATOM 868 C C . HIS A 1 107 ? 13.407 -0.604 -20.722 1.00 80.06 107 HIS A C 1
ATOM 870 O O . HIS A 1 107 ? 13.386 0.621 -20.601 1.00 80.06 107 HIS A O 1
ATOM 876 N N . SER A 1 108 ? 12.971 -1.416 -19.750 1.00 80.12 108 SER A N 1
ATOM 877 C CA . SER A 1 108 ? 12.390 -0.934 -18.487 1.00 80.12 108 SER A CA 1
ATOM 878 C C . SER A 1 108 ? 13.231 -1.224 -17.247 1.00 80.12 108 SER A C 1
ATOM 880 O O . SER A 1 108 ? 13.013 -0.570 -16.226 1.00 80.12 108 SER A O 1
ATOM 882 N N . CYS A 1 109 ? 14.180 -2.163 -17.312 1.00 83.81 109 CYS A N 1
ATOM 883 C CA . CYS A 1 109 ? 14.968 -2.602 -16.160 1.00 83.81 109 CYS A CA 1
ATOM 884 C C . CYS A 1 109 ? 15.727 -1.438 -15.505 1.00 83.81 109 CYS A C 1
ATOM 886 O O . CYS A 1 109 ? 15.608 -1.234 -14.296 1.00 83.81 109 CYS A O 1
ATOM 888 N N . ASP A 1 110 ? 16.404 -0.599 -16.294 1.00 85.94 110 ASP A N 1
ATOM 889 C CA . ASP A 1 110 ? 17.142 0.561 -15.774 1.00 85.94 110 ASP A CA 1
ATOM 890 C C . ASP A 1 110 ? 16.216 1.567 -15.076 1.00 85.94 110 ASP A C 1
ATOM 892 O O . ASP A 1 110 ? 16.514 2.060 -13.983 1.00 85.94 110 ASP A O 1
ATOM 896 N N . CYS A 1 111 ? 15.045 1.833 -15.665 1.00 84.69 111 CYS A N 1
ATOM 897 C CA . CYS A 1 111 ? 14.040 2.709 -15.065 1.00 84.69 111 CYS A CA 1
ATOM 898 C C . CYS A 1 111 ? 13.497 2.123 -13.753 1.00 84.69 111 CYS A C 1
ATOM 900 O O . CYS A 1 111 ? 13.341 2.847 -12.763 1.00 84.69 111 CYS A O 1
ATOM 902 N N . LEU A 1 112 ? 13.252 0.811 -13.711 1.00 84.38 112 LEU A N 1
ATOM 903 C CA . LEU A 1 112 ? 12.798 0.107 -12.515 1.00 84.38 112 LEU A CA 1
ATOM 904 C C . LEU A 1 112 ? 13.856 0.154 -11.405 1.00 84.38 112 LEU A C 1
ATOM 906 O O . LEU A 1 112 ? 13.524 0.482 -10.265 1.00 84.38 112 LEU A O 1
ATOM 910 N N . GLN A 1 113 ? 15.129 -0.086 -11.723 1.00 86.12 113 GLN A N 1
ATOM 911 C CA . GLN A 1 113 ? 16.231 -0.007 -10.758 1.00 86.12 113 GLN A CA 1
ATOM 912 C C . GLN A 1 113 ? 16.437 1.414 -10.224 1.00 86.12 113 GLN A C 1
ATOM 914 O O . GLN A 1 113 ? 16.596 1.609 -9.012 1.00 86.12 113 GLN A O 1
ATOM 919 N N . ALA A 1 114 ? 16.365 2.426 -11.092 1.00 86.75 114 ALA A N 1
ATOM 920 C CA . ALA A 1 114 ? 16.410 3.827 -10.679 1.00 86.75 114 ALA A CA 1
ATOM 921 C C . ALA A 1 114 ? 15.235 4.174 -9.746 1.00 86.75 114 ALA A C 1
ATOM 923 O O . ALA A 1 114 ? 15.421 4.820 -8.711 1.00 86.75 114 ALA A O 1
ATOM 924 N N . SER A 1 115 ? 14.038 3.678 -10.064 1.00 84.25 115 SER A N 1
ATOM 925 C CA . SER A 1 115 ? 12.826 3.865 -9.260 1.00 84.25 115 SER A CA 1
ATOM 926 C C . SER A 1 115 ? 12.931 3.200 -7.881 1.00 84.25 115 SER A C 1
ATOM 928 O O . SER A 1 115 ? 12.617 3.825 -6.865 1.00 84.25 115 SER A O 1
ATOM 930 N N . ILE A 1 116 ? 13.435 1.961 -7.820 1.00 84.25 116 ILE A N 1
ATOM 931 C CA . ILE A 1 116 ? 13.716 1.234 -6.569 1.00 84.25 116 ILE A CA 1
ATOM 932 C C . ILE A 1 116 ? 14.733 1.999 -5.722 1.00 84.25 116 ILE A C 1
ATOM 934 O O . ILE A 1 116 ? 14.548 2.165 -4.515 1.00 84.25 116 ILE A O 1
ATOM 938 N N . THR A 1 117 ? 15.796 2.498 -6.347 1.00 86.88 117 THR A N 1
ATOM 939 C CA . THR A 1 117 ? 16.836 3.270 -5.660 1.00 86.88 117 THR A CA 1
ATOM 940 C C . THR A 1 117 ? 16.267 4.559 -5.072 1.00 86.88 117 THR A C 1
ATOM 942 O O . THR A 1 117 ? 16.494 4.851 -3.898 1.00 86.88 117 THR A O 1
ATOM 945 N N . ALA A 1 118 ? 15.450 5.292 -5.834 1.00 84.19 118 ALA A N 1
ATOM 946 C CA . ALA A 1 118 ? 14.785 6.499 -5.349 1.00 84.19 118 ALA A CA 1
ATOM 947 C C . ALA A 1 118 ? 13.838 6.214 -4.170 1.00 84.19 118 ALA A C 1
ATOM 949 O O . ALA A 1 118 ? 13.802 6.984 -3.207 1.00 84.19 118 ALA A O 1
ATOM 950 N N . LEU A 1 119 ? 13.098 5.101 -4.223 1.00 83.56 119 LEU A N 1
ATOM 951 C CA . LEU A 1 119 ? 12.224 4.659 -3.136 1.00 83.56 119 LEU A CA 1
ATOM 952 C C . LEU A 1 119 ? 13.031 4.341 -1.864 1.00 83.56 119 LEU A C 1
ATOM 954 O O . LEU A 1 119 ? 12.678 4.804 -0.779 1.00 83.56 119 LEU A O 1
ATOM 958 N N . ARG A 1 120 ? 14.156 3.625 -1.995 1.00 84.56 120 ARG A N 1
ATOM 959 C CA . ARG A 1 120 ? 15.064 3.312 -0.876 1.00 84.56 120 ARG A CA 1
ATOM 960 C C . ARG A 1 120 ? 15.647 4.567 -0.230 1.00 84.56 120 ARG A C 1
ATOM 962 O O . ARG A 1 120 ? 15.698 4.640 0.997 1.00 84.56 120 ARG A O 1
ATOM 969 N N . CYS A 1 121 ? 16.075 5.548 -1.027 1.00 85.19 121 CYS A N 1
ATOM 970 C CA . CYS A 1 121 ? 16.596 6.814 -0.505 1.00 85.19 121 CYS A CA 1
ATOM 971 C C . CYS A 1 121 ? 15.538 7.552 0.320 1.00 85.19 121 CYS A C 1
ATOM 973 O O . CYS A 1 121 ? 15.807 7.914 1.462 1.00 85.19 121 CYS A O 1
ATOM 975 N N . PHE A 1 122 ? 14.314 7.669 -0.203 1.00 84.19 122 PHE A N 1
ATOM 976 C CA . PHE A 1 122 ? 13.212 8.308 0.515 1.00 84.19 122 PHE A CA 1
ATOM 977 C C . PHE A 1 122 ? 12.907 7.620 1.856 1.00 84.19 122 PHE A C 1
ATOM 979 O O . PHE A 1 122 ? 12.786 8.277 2.887 1.00 84.19 122 PHE A O 1
ATOM 986 N N . HIS A 1 123 ? 12.816 6.287 1.878 1.00 80.94 123 HIS A N 1
ATOM 987 C CA . HIS A 1 123 ? 12.548 5.566 3.126 1.00 80.94 123 HIS A CA 1
ATOM 988 C C . HIS A 1 123 ? 13.700 5.675 4.131 1.00 80.94 123 HIS A C 1
ATOM 990 O O . HIS A 1 123 ? 13.448 5.775 5.332 1.00 80.94 123 HIS A O 1
ATOM 996 N N . ARG A 1 124 ? 14.952 5.716 3.656 1.00 83.81 124 ARG A N 1
ATOM 997 C CA . ARG A 1 124 ? 16.124 5.950 4.507 1.00 83.81 124 ARG A CA 1
ATOM 998 C C . ARG A 1 124 ? 16.074 7.329 5.168 1.00 83.81 124 ARG A C 1
ATOM 1000 O O . ARG A 1 124 ? 16.334 7.411 6.365 1.00 83.81 124 ARG A O 1
ATOM 1007 N N . GLU A 1 125 ? 15.715 8.372 4.423 1.00 83.38 125 GLU A N 1
ATOM 1008 C CA . GLU A 1 125 ? 15.530 9.735 4.952 1.00 83.38 125 GLU A CA 1
ATOM 1009 C C . GLU A 1 125 ? 14.417 9.793 6.006 1.00 83.38 125 GLU A C 1
ATOM 1011 O O . GLU A 1 125 ? 14.559 10.466 7.022 1.00 83.38 125 GLU A O 1
ATOM 1016 N N . MET A 1 126 ? 13.349 9.016 5.816 1.00 78.06 126 MET A N 1
ATOM 1017 C CA . MET A 1 126 ? 12.244 8.887 6.774 1.00 78.06 126 MET A CA 1
ATOM 1018 C C . MET A 1 126 ? 12.548 7.940 7.952 1.00 78.06 126 MET A C 1
ATOM 1020 O O . MET A 1 126 ? 11.658 7.633 8.740 1.00 78.06 126 MET A O 1
ATOM 1024 N N . GLY A 1 127 ? 13.772 7.407 8.065 1.00 78.19 127 GLY A N 1
ATOM 1025 C CA . GLY A 1 127 ? 14.158 6.460 9.120 1.00 78.19 127 GLY A CA 1
ATOM 1026 C C . GLY A 1 127 ? 13.527 5.062 9.002 1.00 78.19 127 GLY A C 1
ATOM 1027 O O . GLY A 1 127 ? 13.757 4.203 9.858 1.00 78.19 127 GLY A O 1
ATOM 1028 N N . LYS A 1 128 ? 12.775 4.782 7.931 1.00 71.88 128 LYS A N 1
ATOM 1029 C CA . LYS A 1 128 ? 12.107 3.498 7.679 1.00 71.88 128 LYS A CA 1
ATOM 1030 C C . LYS A 1 128 ? 13.088 2.531 6.997 1.00 71.88 128 LYS A C 1
ATOM 1032 O O . LYS A 1 128 ? 13.303 2.583 5.793 1.00 71.88 128 LYS A O 1
ATOM 1037 N N . ARG A 1 129 ? 13.695 1.610 7.757 1.00 60.19 129 ARG A N 1
ATOM 1038 C CA . ARG A 1 129 ? 14.723 0.674 7.233 1.00 60.19 129 ARG A CA 1
ATOM 1039 C C . ARG A 1 129 ? 14.183 -0.584 6.537 1.00 60.19 129 ARG A C 1
ATOM 1041 O O . ARG A 1 129 ? 14.967 -1.323 5.953 1.00 60.19 129 ARG A O 1
ATOM 1048 N N . ARG A 1 130 ? 12.881 -0.873 6.637 1.00 63.06 130 ARG A N 1
ATOM 1049 C CA . ARG A 1 130 ? 12.312 -2.190 6.282 1.00 63.06 130 ARG A CA 1
ATOM 1050 C C . ARG A 1 130 ? 11.893 -2.367 4.822 1.00 63.06 130 ARG A C 1
ATOM 1052 O O . ARG A 1 130 ? 11.613 -3.496 4.439 1.00 63.06 130 ARG A O 1
ATOM 1059 N N . LEU A 1 131 ? 11.829 -1.304 4.021 1.00 64.38 131 LEU A N 1
ATOM 1060 C CA . LEU A 1 131 ? 11.283 -1.389 2.666 1.00 64.38 131 LEU A CA 1
ATOM 1061 C C . LEU A 1 131 ? 12.410 -1.505 1.635 1.00 64.38 131 LEU A C 1
ATOM 1063 O O . LEU A 1 131 ? 13.143 -0.548 1.386 1.00 64.38 131 LEU A O 1
ATOM 1067 N N . VAL A 1 132 ? 12.585 -2.716 1.102 1.00 64.69 132 VAL A N 1
ATOM 1068 C CA . VAL A 1 132 ? 13.775 -3.101 0.327 1.00 64.69 132 VAL A CA 1
ATOM 1069 C C . VAL A 1 132 ? 13.502 -3.123 -1.176 1.00 64.69 132 VAL A C 1
ATOM 1071 O O . VAL A 1 132 ? 14.401 -2.798 -1.950 1.00 64.69 132 VAL A O 1
ATOM 1074 N N . ASP A 1 133 ? 12.288 -3.452 -1.613 1.00 74.88 133 ASP A N 1
ATOM 1075 C CA . ASP A 1 133 ? 11.962 -3.646 -3.027 1.00 74.88 133 ASP A CA 1
ATOM 1076 C C . ASP A 1 133 ? 10.473 -3.401 -3.344 1.00 74.88 133 ASP A C 1
ATOM 1078 O O . ASP A 1 133 ? 9.648 -3.161 -2.459 1.00 74.88 133 ASP A O 1
ATOM 1082 N N . VAL A 1 134 ? 10.144 -3.410 -4.642 1.00 77.75 134 VAL A N 1
ATOM 1083 C CA . VAL A 1 134 ? 8.775 -3.220 -5.144 1.00 77.75 134 VAL A CA 1
ATOM 1084 C C . VAL A 1 134 ? 7.815 -4.327 -4.678 1.00 77.75 134 VAL A C 1
ATOM 1086 O O . VAL A 1 134 ? 6.725 -3.977 -4.227 1.00 77.75 134 VAL A O 1
ATOM 1089 N N . PRO A 1 135 ? 8.164 -5.629 -4.710 1.00 81.50 135 PRO A N 1
ATOM 1090 C CA . PRO A 1 135 ? 7.291 -6.682 -4.180 1.00 81.50 135 PRO A CA 1
ATOM 1091 C C . PRO A 1 135 ? 6.913 -6.484 -2.704 1.00 81.50 135 PRO A C 1
ATOM 1093 O O . PRO A 1 135 ? 5.736 -6.565 -2.348 1.00 81.50 135 PRO A O 1
ATOM 1096 N N . SER A 1 136 ? 7.883 -6.123 -1.859 1.00 83.38 136 SER A N 1
ATOM 1097 C CA . SER A 1 136 ? 7.664 -5.795 -0.443 1.00 83.38 136 SER A CA 1
ATOM 1098 C C . SER A 1 136 ? 6.740 -4.593 -0.261 1.00 83.38 136 SER A C 1
ATOM 1100 O O . SER A 1 136 ? 6.055 -4.487 0.752 1.00 83.38 136 SER A O 1
ATOM 1102 N N . PHE A 1 137 ? 6.704 -3.681 -1.233 1.00 81.94 137 PHE A N 1
ATOM 1103 C CA . PHE A 1 137 ? 5.744 -2.587 -1.249 1.00 81.94 137 PHE A CA 1
ATOM 1104 C C . PHE A 1 137 ? 4.338 -3.068 -1.630 1.00 81.94 137 PHE A C 1
ATOM 1106 O O . PHE A 1 137 ? 3.357 -2.732 -0.968 1.00 81.94 137 PHE A O 1
ATOM 1113 N N . LEU A 1 138 ? 4.228 -3.856 -2.702 1.00 83.50 138 LEU A N 1
ATOM 1114 C CA . LEU A 1 138 ? 2.948 -4.316 -3.246 1.00 83.50 138 LEU A CA 1
ATOM 1115 C C . LEU A 1 138 ? 2.183 -5.229 -2.280 1.00 83.50 138 LEU A C 1
ATOM 1117 O O . LEU A 1 138 ? 0.963 -5.335 -2.372 1.00 83.50 138 LEU A O 1
ATOM 1121 N N . ILE A 1 139 ? 2.865 -5.876 -1.337 1.00 86.19 139 ILE A N 1
ATOM 1122 C CA . ILE A 1 139 ? 2.201 -6.669 -0.297 1.00 86.19 139 ILE A CA 1
ATOM 1123 C C . ILE A 1 139 ? 1.632 -5.800 0.840 1.00 86.19 139 ILE A C 1
ATOM 1125 O O . ILE A 1 139 ? 0.755 -6.257 1.573 1.00 86.19 139 ILE A O 1
ATOM 1129 N N . LEU A 1 140 ? 2.058 -4.535 0.990 1.00 85.94 140 LEU A N 1
ATOM 1130 C CA . LEU A 1 140 ? 1.618 -3.673 2.097 1.00 85.94 140 LEU A CA 1
ATOM 1131 C C . LEU A 1 140 ? 0.096 -3.492 2.168 1.00 85.94 140 LEU A C 1
ATOM 1133 O O . LEU A 1 140 ? -0.436 -3.596 3.271 1.00 85.94 140 LEU A O 1
ATOM 1137 N N . PRO A 1 141 ? -0.646 -3.265 1.065 1.00 85.69 141 PRO A N 1
ATOM 1138 C CA . PRO A 1 141 ? -2.102 -3.187 1.138 1.00 85.69 141 PRO A CA 1
ATOM 1139 C C . PRO A 1 141 ? -2.748 -4.494 1.608 1.00 85.69 141 PRO A C 1
ATOM 1141 O O . PRO A 1 141 ? -3.671 -4.465 2.422 1.00 85.69 141 PRO A O 1
ATOM 1144 N N . VAL A 1 142 ? -2.223 -5.641 1.169 1.00 87.06 142 VAL A N 1
ATOM 1145 C CA . VAL A 1 142 ? -2.689 -6.967 1.609 1.00 87.06 142 VAL A CA 1
ATOM 1146 C C . VAL A 1 142 ? -2.430 -7.157 3.107 1.00 87.06 142 VAL A C 1
ATOM 1148 O O . VAL A 1 142 ? -3.276 -7.668 3.831 1.00 87.06 142 VAL A O 1
ATOM 1151 N N . GLN A 1 143 ? -1.291 -6.681 3.608 1.00 86.69 143 GLN A N 1
ATOM 1152 C CA . GLN A 1 143 ? -0.981 -6.695 5.040 1.00 86.69 143 GLN A CA 1
ATOM 1153 C C . GLN A 1 143 ? -1.786 -5.659 5.835 1.00 86.69 143 GLN A C 1
ATOM 1155 O O . GLN A 1 143 ? -2.059 -5.872 7.011 1.00 86.69 143 GLN A O 1
ATOM 1160 N N . ARG A 1 144 ? -2.153 -4.519 5.237 1.00 87.81 144 ARG A N 1
ATOM 1161 C CA . ARG A 1 144 ? -2.899 -3.456 5.926 1.00 87.81 144 ARG A CA 1
ATOM 1162 C C . ARG A 1 144 ? -4.331 -3.889 6.198 1.00 87.81 144 ARG A C 1
ATOM 1164 O O . ARG A 1 144 ? -4.805 -3.694 7.314 1.00 87.81 144 ARG A O 1
ATOM 1171 N N . VAL A 1 145 ? -4.992 -4.524 5.225 1.00 85.75 145 VAL A N 1
ATOM 1172 C CA . VAL A 1 145 ? -6.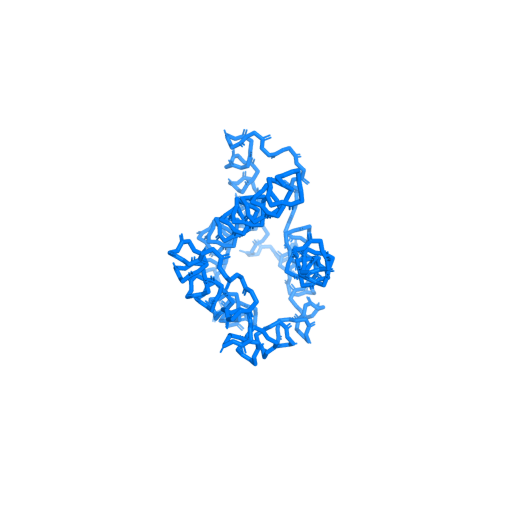394 -4.938 5.385 1.00 85.75 145 VAL A CA 1
ATOM 1173 C C . VAL A 1 145 ? -6.578 -5.955 6.518 1.00 85.75 145 VAL A C 1
ATOM 1175 O O . VAL A 1 145 ? -7.589 -5.916 7.213 1.00 85.75 145 VAL A O 1
ATOM 1178 N N . THR A 1 146 ? -5.575 -6.798 6.787 1.00 86.00 146 THR A N 1
ATOM 1179 C CA . THR A 1 146 ? -5.615 -7.764 7.900 1.00 86.00 146 THR A CA 1
ATOM 1180 C C . THR A 1 146 ? -5.397 -7.125 9.272 1.00 86.00 146 THR A C 1
ATOM 1182 O O . THR A 1 146 ? -5.721 -7.744 10.284 1.00 86.00 146 THR A O 1
ATOM 1185 N N . A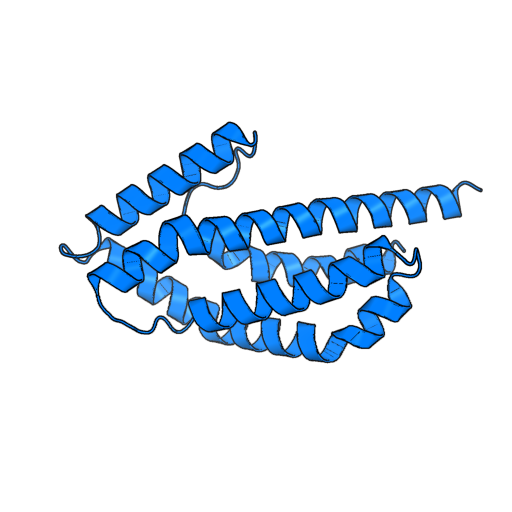RG A 1 147 ? -4.896 -5.882 9.338 1.00 86.06 147 ARG A N 1
ATOM 1186 C CA . ARG A 1 147 ? -4.719 -5.149 10.602 1.00 86.06 147 ARG A CA 1
ATOM 1187 C C . ARG A 1 147 ? -5.984 -4.450 11.081 1.00 86.06 147 ARG A C 1
ATOM 1189 O O . ARG A 1 147 ? -6.128 -4.280 12.287 1.00 86.06 147 ARG A O 1
ATOM 1196 N N . TYR A 1 148 ? -6.901 -4.070 10.186 1.00 84.00 148 TYR A N 1
ATOM 1197 C CA . TYR A 1 148 ? -8.132 -3.382 10.595 1.00 84.00 148 TYR A CA 1
ATOM 1198 C C . TYR A 1 148 ? -8.960 -4.179 11.617 1.00 84.00 148 TYR A C 1
ATOM 1200 O O . TYR A 1 148 ? -9.337 -3.581 12.620 1.00 84.00 148 TYR A O 1
ATOM 1208 N N . PRO A 1 149 ? -9.190 -5.502 11.471 1.00 82.44 149 PRO A N 1
ATOM 1209 C CA . PRO A 1 149 ? -9.907 -6.277 12.487 1.00 82.44 149 PRO A CA 1
ATOM 1210 C C . PRO A 1 149 ? -9.233 -6.263 13.865 1.00 82.44 149 PRO A C 1
ATOM 1212 O O . PRO A 1 149 ? -9.920 -6.178 14.879 1.00 82.44 149 PRO A O 1
ATOM 1215 N N . LEU A 1 150 ? -7.897 -6.312 13.910 1.00 83.69 150 LEU A N 1
ATOM 1216 C CA . LEU A 1 150 ? -7.132 -6.306 15.162 1.00 83.69 150 LEU A CA 1
ATOM 1217 C C . LEU A 1 150 ? -7.267 -4.953 15.873 1.00 83.69 150 LEU A C 1
ATOM 1219 O O . LEU A 1 150 ? -7.652 -4.903 17.036 1.00 83.69 150 LEU A O 1
ATOM 1223 N N . LEU A 1 151 ? -7.051 -3.859 15.136 1.00 77.75 151 LEU A N 1
ATOM 1224 C CA . LEU A 1 151 ? -7.144 -2.493 15.660 1.00 77.75 151 LEU A CA 1
ATOM 1225 C C . LEU A 1 151 ? -8.573 -2.140 16.097 1.00 77.75 151 LEU A C 1
ATOM 1227 O O . LEU A 1 151 ? -8.764 -1.483 17.114 1.00 77.75 151 LEU A O 1
ATOM 1231 N N . LEU A 1 152 ? -9.583 -2.610 15.360 1.00 77.12 152 LEU A N 1
ATOM 1232 C CA . LEU A 1 152 ? -10.993 -2.408 15.704 1.00 77.12 152 LEU A CA 1
ATOM 1233 C C . LEU A 1 152 ? -11.447 -3.221 16.921 1.00 77.12 152 LEU A C 1
ATOM 1235 O O . LEU A 1 152 ? -12.404 -2.820 17.569 1.00 77.12 152 LEU A O 1
ATOM 1239 N N . THR A 1 153 ? -10.785 -4.339 17.234 1.00 79.31 153 THR A N 1
ATOM 1240 C CA . THR A 1 153 ? -11.093 -5.144 18.431 1.00 79.31 153 THR A CA 1
ATOM 1241 C C . THR A 1 153 ? -10.530 -4.506 19.706 1.00 79.31 153 THR A C 1
ATOM 1243 O O . THR A 1 153 ? -11.073 -4.703 20.792 1.00 79.31 153 THR A O 1
ATOM 1246 N N . GLU A 1 154 ? -9.440 -3.745 19.588 1.00 75.38 154 GLU A N 1
ATOM 1247 C CA . GLU A 1 154 ? -8.798 -3.050 20.712 1.00 75.38 154 GLU A CA 1
ATOM 1248 C C . GLU A 1 154 ? -9.420 -1.675 21.038 1.00 75.38 154 GLU A C 1
ATOM 1250 O O . GLU A 1 154 ? -9.196 -1.144 22.133 1.00 75.38 154 GLU A O 1
ATOM 1255 N N . LEU A 1 155 ? -10.216 -1.117 20.115 1.00 70.44 155 LEU A N 1
ATOM 1256 C CA . LEU A 1 155 ? -11.029 0.098 20.287 1.00 70.44 155 LEU A CA 1
ATOM 1257 C C . LEU A 1 155 ? -12.318 -0.192 21.079 1.00 70.44 155 LEU A C 1
ATOM 1259 O O . LEU A 1 155 ? -12.578 0.517 22.082 1.00 70.44 155 LEU A O 1
#

Radius of gyration: 17.13 Å; chains: 1; bounding box: 37×27×55 Å